Protein AF-A0A7K0VHR5-F1 (afdb_monomer_lite)

Radius of gyration: 13.15 Å; chains: 1; bounding box: 25×24×40 Å

Sequence (67 aa):
MGTGDIIDELLWRELIAQSTDIGALQAAAAAAPITLYCGFDPTAPSLHLGNLAQILTVRRFQQFGHR

pLDDT: mean 94.41, std 10.35, range [44.78, 98.25]

Foldseek 3Di:
DDPDALLVVCVVVVLDPDDPDSVVVRVVSVVDAEEDDDDDDPPDPDDDPVCVSVVVSVVSSVVNPHD

Secondary structure (DSSP, 8-state):
-----HHHHHHHTT--S--S-HHHHHHHHHHSPPP-------SSSS--HHHHHHHHHHHHHHHTT--

Structure (mmCIF, N/CA/C/O backbone):
data_AF-A0A7K0VHR5-F1
#
_entry.id   AF-A0A7K0VHR5-F1
#
loop_
_atom_site.group_PDB
_atom_site.id
_atom_site.type_symbol
_atom_site.label_atom_id
_atom_site.label_alt_id
_atom_site.label_comp_id
_atom_site.label_asym_id
_atom_site.label_entity_id
_atom_site.label_seq_id
_atom_site.pdbx_PDB_ins_code
_atom_site.Cartn_x
_atom_site.Cartn_y
_atom_site.Cartn_z
_atom_site.occupancy
_atom_site.B_iso_or_equiv
_atom_site.auth_seq_id
_atom_site.auth_comp_id
_atom_site.auth_asym_id
_atom_site.auth_atom_id
_atom_site.pdbx_PDB_model_num
ATOM 1 N N . MET A 1 1 ? 5.143 -10.984 17.659 1.00 44.78 1 MET A N 1
ATOM 2 C CA . MET A 1 1 ? 4.328 -10.430 16.558 1.00 44.78 1 MET A CA 1
ATOM 3 C C . MET A 1 1 ? 3.825 -9.092 17.051 1.00 44.78 1 MET A C 1
ATOM 5 O O . MET A 1 1 ? 3.171 -9.082 18.084 1.00 44.78 1 MET A O 1
ATOM 9 N N . GLY A 1 2 ? 4.295 -7.994 16.453 1.00 49.22 2 GLY A N 1
ATOM 10 C CA . GLY A 1 2 ? 4.077 -6.643 16.975 1.00 49.22 2 GLY A CA 1
ATOM 11 C C . GLY A 1 2 ? 2.590 -6.315 17.085 1.00 49.22 2 GLY A C 1
ATOM 12 O O . GLY A 1 2 ? 1.835 -6.550 16.152 1.00 49.22 2 GLY A O 1
ATOM 13 N N . THR A 1 3 ? 2.193 -5.813 18.245 1.00 53.97 3 THR A N 1
ATOM 14 C CA . THR A 1 3 ? 0.840 -5.397 18.639 1.00 53.97 3 THR A CA 1
ATOM 15 C C . THR A 1 3 ? 0.455 -4.024 18.062 1.00 53.97 3 THR A C 1
ATOM 17 O O . THR A 1 3 ? -0.115 -3.214 18.783 1.00 53.97 3 THR A O 1
ATOM 20 N N . GLY A 1 4 ? 0.826 -3.729 16.812 1.00 71.12 4 GLY A N 1
ATOM 21 C CA . GLY A 1 4 ? 0.556 -2.442 16.153 1.00 71.12 4 GLY A CA 1
ATOM 22 C C . GLY A 1 4 ? -0.442 -2.589 15.009 1.00 71.12 4 GLY A C 1
ATOM 23 O O . GLY A 1 4 ? -0.533 -3.667 14.414 1.00 71.12 4 GLY A O 1
ATOM 24 N N . ASP A 1 5 ? -1.197 -1.531 14.716 1.00 90.69 5 ASP A N 1
ATOM 25 C CA . ASP A 1 5 ? -2.068 -1.490 13.538 1.00 90.69 5 ASP A CA 1
ATOM 26 C C . ASP A 1 5 ? -1.251 -1.348 12.233 1.00 90.69 5 ASP A C 1
ATOM 28 O O . ASP A 1 5 ? -0.018 -1.268 12.246 1.00 90.69 5 ASP A O 1
ATOM 32 N N . ILE A 1 6 ? -1.924 -1.364 11.076 1.00 95.44 6 ILE A N 1
ATOM 33 C CA . ILE A 1 6 ? -1.247 -1.245 9.775 1.00 95.44 6 ILE A CA 1
ATOM 34 C C . ILE A 1 6 ? -0.450 0.063 9.650 1.00 95.44 6 ILE A C 1
ATOM 36 O O . ILE A 1 6 ? 0.606 0.083 9.023 1.00 95.44 6 ILE A O 1
ATOM 40 N N . ILE A 1 7 ? -0.917 1.162 10.242 1.00 96.62 7 ILE A N 1
ATOM 41 C CA . ILE A 1 7 ? -0.256 2.463 10.147 1.00 96.62 7 ILE A CA 1
ATOM 42 C C . ILE A 1 7 ? 1.009 2.464 11.003 1.00 96.62 7 ILE A C 1
ATOM 44 O O . ILE A 1 7 ? 2.058 2.889 10.515 1.00 96.62 7 ILE A O 1
ATOM 48 N N . ASP A 1 8 ? 0.957 1.891 12.207 1.00 95.44 8 ASP A N 1
ATOM 49 C CA . ASP A 1 8 ? 2.141 1.686 13.047 1.00 95.44 8 ASP A CA 1
ATOM 50 C C . ASP A 1 8 ? 3.193 0.813 12.340 1.00 95.44 8 ASP A C 1
ATOM 52 O O . ASP A 1 8 ? 4.390 1.113 12.385 1.00 95.44 8 ASP A O 1
ATOM 56 N N . GLU A 1 9 ? 2.767 -0.250 11.641 1.00 95.69 9 GLU A N 1
ATOM 57 C CA . GLU A 1 9 ? 3.673 -1.116 10.874 1.00 95.69 9 GLU A CA 1
ATOM 58 C C . GLU A 1 9 ? 4.404 -0.338 9.770 1.00 95.69 9 GLU A C 1
ATOM 60 O O . GLU A 1 9 ? 5.612 -0.506 9.576 1.00 95.69 9 GLU A O 1
ATOM 65 N N . LEU A 1 10 ? 3.684 0.511 9.036 1.00 96.75 10 LEU A N 1
ATOM 66 C CA . LEU A 1 10 ? 4.252 1.293 7.941 1.00 96.75 10 LEU A CA 1
ATOM 67 C C . LEU A 1 10 ? 5.161 2.417 8.444 1.00 96.75 10 LEU A C 1
ATOM 69 O O . LEU A 1 10 ? 6.199 2.657 7.828 1.00 96.75 10 LEU A O 1
ATOM 73 N N . LEU A 1 11 ? 4.824 3.063 9.564 1.00 96.00 11 LEU A N 1
ATOM 74 C CA . LEU A 1 11 ? 5.681 4.061 10.211 1.00 96.00 11 LEU A CA 1
ATOM 75 C C . LEU A 1 11 ? 6.980 3.434 10.721 1.00 96.00 11 LEU A C 1
ATOM 77 O O . LEU A 1 11 ? 8.057 3.948 10.434 1.00 96.00 11 LEU A O 1
ATOM 81 N N . TRP A 1 12 ? 6.898 2.288 11.404 1.00 96.25 12 TRP A N 1
ATOM 82 C CA . TRP A 1 12 ? 8.076 1.573 11.907 1.00 96.25 12 TRP A CA 1
ATOM 83 C C . TRP A 1 12 ? 9.039 1.148 10.787 1.00 96.25 12 TRP A C 1
ATOM 85 O O . TRP A 1 12 ? 10.251 1.105 10.989 1.00 96.25 12 TRP A O 1
ATOM 95 N N . ARG A 1 13 ? 8.512 0.844 9.595 1.00 96.19 13 ARG A N 1
ATOM 96 C CA . ARG A 1 13 ? 9.305 0.492 8.405 1.00 96.19 13 ARG A CA 1
ATOM 97 C C . ARG A 1 13 ? 9.747 1.692 7.570 1.00 96.19 13 ARG A C 1
ATOM 99 O O . ARG A 1 13 ? 10.360 1.471 6.528 1.00 96.19 13 ARG A O 1
ATOM 106 N N . GLU A 1 14 ? 9.389 2.909 7.973 1.00 96.38 14 GLU A N 1
ATOM 107 C CA . GLU A 1 14 ? 9.636 4.139 7.211 1.00 96.38 14 GLU A CA 1
ATOM 108 C C . GLU A 1 14 ? 9.023 4.105 5.792 1.00 96.38 14 GLU A C 1
ATOM 110 O O . GLU A 1 14 ? 9.575 4.632 4.830 1.00 96.38 14 GLU A O 1
ATOM 115 N N . LEU A 1 15 ? 7.850 3.473 5.643 1.00 97.06 15 LEU A N 1
ATOM 116 C CA . LEU A 1 15 ? 7.138 3.327 4.362 1.00 97.06 15 LEU A CA 1
ATOM 117 C C . LEU A 1 15 ? 6.113 4.440 4.090 1.00 97.06 15 LEU A C 1
ATOM 119 O O . LEU A 1 15 ? 5.465 4.429 3.042 1.00 97.06 15 LEU A O 1
ATOM 123 N N . ILE A 1 16 ? 5.965 5.402 5.004 1.00 96.62 16 ILE A N 1
ATOM 124 C CA . ILE A 1 16 ? 5.120 6.588 4.829 1.00 96.62 16 ILE A CA 1
ATOM 125 C C . ILE A 1 16 ? 6.026 7.799 4.631 1.00 96.62 16 ILE A C 1
ATOM 127 O O . ILE A 1 16 ? 6.577 8.335 5.587 1.00 96.62 16 ILE A O 1
ATOM 131 N N . ALA A 1 17 ? 6.151 8.251 3.384 1.00 97.25 17 ALA A N 1
ATOM 132 C CA . ALA A 1 17 ? 6.857 9.495 3.087 1.00 97.25 17 ALA A CA 1
ATOM 133 C C . ALA A 1 17 ? 6.010 10.725 3.456 1.00 97.25 17 ALA A C 1
ATOM 135 O O . ALA A 1 17 ? 6.520 11.695 4.009 1.00 97.25 17 ALA A O 1
ATOM 136 N N . GLN A 1 18 ? 4.711 10.691 3.138 1.00 97.56 18 GLN A N 1
ATOM 137 C CA . GLN A 1 18 ? 3.752 11.763 3.405 1.00 97.56 18 GLN A CA 1
ATOM 138 C C . GLN A 1 18 ? 2.360 11.165 3.641 1.00 97.56 18 GLN A C 1
ATOM 140 O O . GLN A 1 18 ? 2.020 10.125 3.076 1.00 97.56 18 GLN A O 1
ATOM 145 N N . SER A 1 19 ? 1.547 11.843 4.449 1.00 97.25 19 SER A N 1
ATOM 146 C CA . SER A 1 19 ? 0.124 11.550 4.639 1.00 97.25 19 SER A CA 1
ATOM 147 C C . SER A 1 19 ? -0.645 12.866 4.703 1.00 97.25 19 SER A C 1
ATOM 149 O O . SER A 1 19 ? -0.113 13.860 5.195 1.00 97.25 19 SER A O 1
ATOM 151 N N . THR A 1 20 ? -1.884 12.884 4.209 1.00 97.81 20 THR A N 1
ATOM 152 C CA . THR A 1 20 ? -2.770 14.052 4.334 1.00 97.81 20 THR A CA 1
ATOM 153 C C . THR A 1 20 ? -3.087 14.352 5.796 1.00 97.81 20 THR A C 1
ATOM 155 O O . THR A 1 20 ? -3.051 15.504 6.208 1.00 97.81 20 THR A O 1
ATOM 158 N N . ASP A 1 21 ? -3.371 13.301 6.567 1.00 97.94 21 ASP A N 1
ATOM 159 C CA . ASP A 1 21 ? -3.533 13.321 8.018 1.00 97.94 21 ASP A CA 1
ATOM 160 C C . ASP A 1 21 ? -3.312 11.892 8.529 1.00 97.94 21 ASP A C 1
ATOM 162 O O . ASP A 1 21 ? -4.085 10.975 8.233 1.00 97.94 21 ASP A O 1
ATOM 166 N N . ILE A 1 22 ? -2.217 11.686 9.260 1.00 96.75 22 ILE A N 1
ATOM 167 C CA . ILE A 1 22 ? -1.850 10.361 9.760 1.00 96.75 22 ILE A CA 1
ATOM 168 C C . ILE A 1 22 ? -2.799 9.876 10.863 1.00 96.75 22 ILE A C 1
ATOM 170 O O . ILE A 1 22 ? -3.124 8.693 10.899 1.00 96.75 22 ILE A O 1
ATOM 174 N N . GLY A 1 23 ? -3.295 10.782 11.711 1.00 96.50 23 GLY A N 1
ATOM 175 C CA . GLY A 1 23 ? -4.186 10.440 12.818 1.00 96.50 23 GLY A CA 1
ATOM 176 C C . GLY A 1 23 ? -5.574 10.056 12.318 1.00 96.50 23 GLY A C 1
ATOM 177 O O . GLY A 1 23 ? -6.140 9.057 12.760 1.00 96.50 23 GLY A O 1
ATOM 178 N N . ALA A 1 24 ? -6.095 10.796 11.336 1.00 97.62 24 ALA A N 1
ATOM 179 C CA . ALA A 1 24 ? -7.362 10.457 10.693 1.00 97.62 24 ALA A CA 1
ATOM 180 C C . ALA A 1 24 ? -7.281 9.119 9.938 1.00 97.62 24 ALA A C 1
ATOM 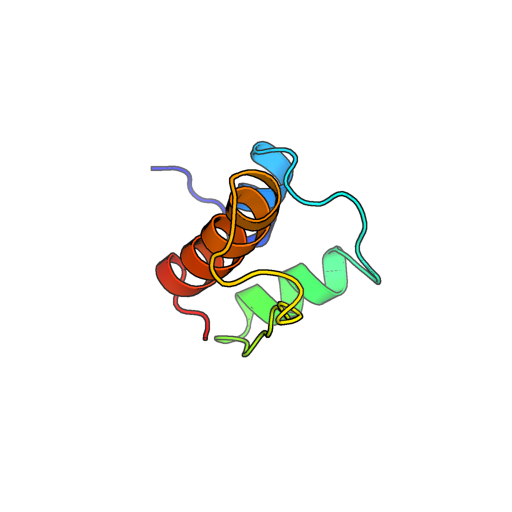182 O O . ALA A 1 24 ? -8.206 8.310 10.023 1.00 97.62 24 ALA A O 1
ATOM 183 N N . LEU A 1 25 ? -6.169 8.857 9.238 1.00 96.62 25 LEU A N 1
ATOM 184 C CA . LEU A 1 25 ? -5.945 7.582 8.553 1.00 96.62 25 LEU A CA 1
ATOM 185 C C . LEU A 1 25 ? -5.877 6.408 9.540 1.00 96.62 25 LEU A C 1
ATOM 187 O O . LEU A 1 25 ? -6.499 5.375 9.295 1.00 96.62 25 LEU A O 1
ATOM 191 N N . GLN A 1 26 ? -5.170 6.574 10.659 1.00 96.31 26 GLN A N 1
ATOM 192 C CA . GLN A 1 26 ? -5.062 5.555 11.703 1.00 96.31 26 GLN A CA 1
ATOM 193 C C . GLN A 1 26 ? -6.424 5.250 12.335 1.00 96.31 26 GLN A C 1
ATOM 195 O O . GLN A 1 26 ? -6.819 4.088 12.426 1.00 96.31 26 GLN A O 1
ATOM 200 N N . ALA A 1 27 ? -7.203 6.284 12.668 1.00 96.62 27 ALA A N 1
ATOM 201 C CA . ALA A 1 27 ? -8.562 6.116 13.176 1.00 96.62 27 ALA A CA 1
ATOM 202 C C . ALA A 1 27 ? -9.479 5.396 12.168 1.00 96.62 27 ALA A C 1
ATOM 204 O O . ALA A 1 27 ? -10.239 4.506 12.552 1.00 96.62 27 ALA A O 1
ATOM 205 N N . ALA A 1 28 ? -9.391 5.736 10.877 1.00 96.31 28 ALA A N 1
ATOM 206 C CA . ALA A 1 28 ? -10.173 5.087 9.827 1.00 96.31 28 ALA A CA 1
ATOM 207 C C . ALA A 1 28 ? -9.798 3.605 9.648 1.00 96.31 28 ALA A C 1
ATOM 209 O O . ALA A 1 28 ? -10.686 2.758 9.559 1.00 96.31 28 ALA A O 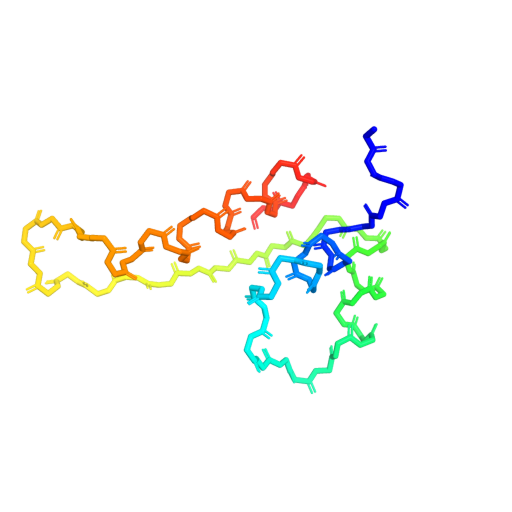1
ATOM 210 N N . ALA A 1 29 ? -8.499 3.288 9.638 1.00 95.38 29 ALA A N 1
ATOM 211 C CA . ALA A 1 29 ? -7.999 1.920 9.506 1.00 95.38 29 ALA A CA 1
ATOM 212 C C . ALA A 1 29 ? -8.336 1.045 10.726 1.00 95.38 29 ALA A C 1
ATOM 214 O O . ALA A 1 29 ? -8.600 -0.146 10.565 1.00 95.38 29 ALA A O 1
ATOM 215 N N . ALA A 1 30 ? -8.373 1.630 11.929 1.00 94.44 30 ALA A N 1
ATOM 216 C CA . ALA A 1 30 ? -8.774 0.942 13.155 1.00 94.44 30 ALA A CA 1
ATOM 217 C C . ALA A 1 30 ? -10.292 0.697 13.241 1.00 94.44 30 ALA A C 1
ATOM 219 O O . ALA A 1 30 ? -10.725 -0.279 13.853 1.00 94.44 30 ALA A O 1
ATOM 220 N N . ALA A 1 31 ? -11.109 1.570 12.642 1.00 96.00 31 ALA A N 1
ATOM 221 C CA . ALA A 1 31 ? -12.565 1.468 12.708 1.00 96.00 31 ALA A CA 1
ATOM 222 C C . ALA A 1 31 ? -13.132 0.337 11.833 1.00 96.00 31 ALA A C 1
ATOM 224 O O . ALA A 1 31 ? -14.046 -0.369 12.262 1.00 96.00 31 ALA A O 1
ATOM 225 N N . ALA A 1 32 ? -12.629 0.174 10.605 1.00 94.69 32 ALA A N 1
ATOM 226 C CA . ALA A 1 32 ? -13.087 -0.856 9.673 1.00 94.69 32 ALA A CA 1
ATOM 227 C C . ALA A 1 32 ? -12.071 -1.106 8.540 1.00 94.69 32 ALA A C 1
ATOM 229 O O . ALA A 1 32 ? -11.237 -0.246 8.251 1.00 94.69 32 ALA A O 1
ATOM 230 N N . PRO A 1 33 ? -12.171 -2.243 7.821 1.00 96.75 33 PRO A N 1
ATOM 231 C CA . PRO A 1 33 ? -11.424 -2.451 6.588 1.00 96.75 33 PRO A CA 1
ATOM 232 C C . PRO A 1 33 ? -11.651 -1.327 5.568 1.00 96.75 33 PRO A C 1
ATOM 234 O O . PRO A 1 33 ? -12.760 -1.139 5.067 1.00 96.75 33 PRO A O 1
ATOM 237 N N . ILE A 1 34 ? -10.589 -0.600 5.229 1.00 97.38 34 ILE A N 1
ATOM 238 C CA . ILE A 1 34 ? -10.602 0.402 4.162 1.00 97.38 34 ILE A CA 1
ATOM 239 C C . ILE A 1 34 ? -10.333 -0.232 2.794 1.00 97.38 34 ILE A C 1
ATOM 241 O O . ILE A 1 34 ? -9.703 -1.286 2.695 1.00 97.38 34 ILE A O 1
ATOM 245 N N . THR A 1 35 ? -10.816 0.427 1.739 1.00 98.06 35 THR A N 1
ATOM 246 C CA . THR A 1 35 ? -10.435 0.121 0.355 1.00 98.06 35 THR A CA 1
ATOM 247 C C . THR A 1 35 ? -9.442 1.169 -0.136 1.00 98.06 35 THR A C 1
ATOM 249 O O . THR A 1 35 ? -9.712 2.364 -0.017 1.00 98.06 35 THR A O 1
ATOM 252 N N . LEU A 1 36 ? -8.317 0.735 -0.692 1.00 97.81 36 LEU A N 1
ATOM 253 C CA . LEU A 1 36 ? -7.258 1.586 -1.225 1.00 97.81 36 LEU A CA 1
ATOM 254 C C . LEU A 1 36 ? -6.936 1.224 -2.679 1.00 97.81 36 LEU A C 1
ATOM 256 O O . LEU A 1 36 ? -7.351 0.193 -3.204 1.00 97.81 36 LEU A O 1
ATOM 260 N N . TYR A 1 37 ? -6.187 2.098 -3.348 1.00 98.06 37 TYR A N 1
ATOM 261 C CA . TYR A 1 37 ? -5.678 1.838 -4.688 1.00 98.06 37 TYR A CA 1
ATOM 262 C C . TYR A 1 37 ? -4.221 2.284 -4.809 1.00 98.06 37 TYR A C 1
ATOM 264 O O . TYR A 1 37 ? -3.766 3.196 -4.119 1.00 98.06 37 TYR A O 1
ATOM 272 N N . CYS A 1 38 ? -3.497 1.639 -5.716 1.00 98.19 38 CYS A N 1
ATOM 273 C CA . CYS A 1 38 ? -2.183 2.062 -6.175 1.00 98.19 38 CYS A CA 1
ATOM 274 C C . CYS A 1 38 ? -2.151 1.901 -7.695 1.00 98.19 38 CYS A C 1
ATOM 276 O O . CYS A 1 38 ? -2.505 0.839 -8.210 1.00 98.19 38 CYS A O 1
ATOM 278 N N . GLY A 1 39 ? -1.809 2.976 -8.403 1.00 97.75 39 GLY A N 1
ATOM 279 C CA . GLY A 1 39 ? -1.789 3.010 -9.862 1.00 97.75 39 GLY A CA 1
ATOM 280 C C . GLY A 1 39 ? -0.406 2.699 -10.427 1.00 97.75 39 GLY A C 1
ATOM 281 O O . GLY A 1 39 ? 0.603 3.132 -9.876 1.00 97.75 39 GLY A O 1
ATOM 282 N N . PHE A 1 40 ? -0.378 1.990 -11.555 1.00 98.06 40 PHE A N 1
ATOM 283 C CA . PHE A 1 40 ? 0.825 1.748 -12.347 1.00 98.06 40 PHE A CA 1
ATOM 284 C C . PHE A 1 40 ? 0.516 2.053 -13.812 1.00 98.06 40 PHE A C 1
ATOM 286 O O . PHE A 1 40 ? -0.342 1.399 -14.406 1.00 98.06 40 PHE A O 1
ATOM 293 N N . ASP A 1 41 ? 1.217 3.024 -14.391 1.00 98.12 41 ASP A N 1
ATOM 294 C CA . ASP A 1 41 ? 1.074 3.336 -15.812 1.00 98.12 41 ASP A CA 1
ATOM 295 C C . ASP A 1 41 ? 1.824 2.303 -16.673 1.00 98.12 41 ASP A C 1
ATOM 297 O O . ASP A 1 41 ? 2.923 1.874 -16.300 1.00 98.12 41 ASP A O 1
ATOM 301 N N . PRO A 1 42 ? 1.284 1.908 -17.843 1.00 96.69 42 PRO A N 1
ATOM 302 C CA . PRO A 1 42 ? 1.894 0.917 -18.731 1.00 96.69 42 PRO A CA 1
ATOM 303 C C . PRO A 1 42 ? 3.054 1.518 -19.545 1.00 96.69 42 PRO A C 1
ATOM 305 O O . PRO A 1 42 ? 3.022 1.572 -20.772 1.00 96.69 42 PRO A O 1
ATOM 308 N N . THR A 1 43 ? 4.092 1.998 -18.861 1.00 97.00 43 THR A N 1
ATOM 309 C CA . THR A 1 43 ? 5.259 2.659 -19.472 1.00 97.00 43 THR A CA 1
ATOM 310 C C . THR A 1 43 ? 6.288 1.676 -20.038 1.00 97.00 43 THR A C 1
ATOM 312 O O . THR A 1 43 ? 7.161 2.073 -20.809 1.00 97.00 43 THR A O 1
ATOM 315 N N . ALA A 1 44 ? 6.184 0.390 -19.687 1.00 97.19 44 ALA A N 1
ATOM 316 C CA . ALA A 1 44 ? 7.013 -0.701 -20.190 1.00 97.19 44 ALA A CA 1
ATOM 317 C C . ALA A 1 44 ? 6.227 -2.033 -20.191 1.00 97.19 44 ALA A C 1
ATOM 319 O O . ALA A 1 44 ? 5.214 -2.142 -19.497 1.00 97.19 44 ALA A O 1
ATOM 320 N N . PRO A 1 45 ? 6.693 -3.080 -20.907 1.00 97.75 45 PRO A N 1
ATOM 321 C CA . PRO A 1 45 ? 6.036 -4.397 -20.926 1.00 97.75 45 PRO A CA 1
ATOM 322 C C . PRO A 1 45 ? 5.996 -5.129 -19.574 1.00 97.75 45 PRO A C 1
ATOM 324 O O . PRO A 1 45 ? 5.305 -6.136 -19.443 1.00 97.75 45 PRO A O 1
ATOM 327 N N . SER A 1 46 ? 6.763 -4.667 -18.584 1.00 97.81 46 SER A N 1
ATOM 328 C CA . SER A 1 46 ? 6.816 -5.226 -17.234 1.00 97.81 46 SER A CA 1
ATOM 329 C C . SER A 1 46 ? 7.087 -4.125 -16.215 1.00 97.81 46 SER A C 1
ATOM 331 O O . SER A 1 46 ? 7.778 -3.150 -16.510 1.00 97.81 46 SER A O 1
ATOM 333 N N . LEU A 1 47 ? 6.610 -4.336 -14.988 1.00 98.12 47 LEU A N 1
ATOM 334 C CA . LEU A 1 47 ? 7.057 -3.578 -13.823 1.00 98.12 47 LEU A CA 1
ATOM 335 C C . LEU A 1 47 ? 8.511 -3.926 -13.488 1.00 98.12 47 LEU A C 1
ATOM 337 O O . LEU A 1 47 ? 9.024 -4.983 -13.872 1.00 98.12 47 LEU A O 1
ATOM 341 N N . HIS A 1 48 ? 9.163 -3.041 -12.744 1.00 97.38 48 HIS A N 1
ATOM 342 C CA . HIS A 1 48 ? 10.535 -3.215 -12.281 1.00 97.38 48 HIS A CA 1
ATOM 343 C C . HIS A 1 48 ? 10.645 -2.937 -10.775 1.00 97.38 48 HIS A C 1
ATOM 345 O O . HIS A 1 48 ? 9.662 -2.634 -10.098 1.00 97.38 48 HIS A O 1
ATOM 351 N N . LEU A 1 49 ? 11.862 -3.032 -10.229 1.00 97.94 49 LEU A N 1
ATOM 352 C CA . LEU A 1 49 ? 12.121 -2.887 -8.791 1.00 97.94 49 LEU A CA 1
ATOM 353 C C . LEU A 1 49 ? 11.572 -1.578 -8.192 1.00 97.94 49 LEU A C 1
ATOM 355 O O . LEU A 1 49 ? 11.164 -1.564 -7.035 1.00 97.94 49 LEU A O 1
ATOM 359 N N . GLY A 1 50 ? 11.501 -0.502 -8.982 1.00 97.12 50 GLY A N 1
ATOM 360 C CA . GLY A 1 50 ? 10.965 0.788 -8.539 1.00 97.12 50 GLY A CA 1
ATOM 361 C C . GLY A 1 50 ? 9.490 0.727 -8.130 1.00 97.12 50 GLY A C 1
ATOM 362 O O . GLY A 1 50 ? 9.069 1.462 -7.245 1.00 97.12 50 GLY A O 1
ATOM 363 N N . ASN A 1 51 ? 8.715 -0.195 -8.705 1.00 98.12 51 ASN A N 1
ATOM 364 C CA . ASN A 1 51 ? 7.304 -0.390 -8.370 1.00 98.12 51 ASN A CA 1
ATOM 365 C C . ASN A 1 51 ? 7.110 -1.265 -7.123 1.00 98.12 51 ASN A C 1
ATOM 367 O O . ASN A 1 51 ? 6.055 -1.229 -6.490 1.00 98.12 51 ASN A O 1
ATOM 371 N N . LEU A 1 52 ? 8.116 -2.070 -6.767 1.00 97.81 52 LEU A N 1
ATOM 372 C CA . LEU A 1 52 ? 7.977 -3.131 -5.773 1.00 97.81 52 LEU A CA 1
ATOM 373 C C . LEU A 1 52 ? 7.627 -2.591 -4.384 1.00 97.81 52 LEU A C 1
ATOM 375 O O . LEU A 1 52 ? 6.821 -3.203 -3.689 1.00 97.81 52 LEU A O 1
ATOM 379 N N . ALA A 1 53 ? 8.181 -1.440 -3.993 1.00 96.81 53 ALA A N 1
ATOM 380 C CA . ALA A 1 53 ? 7.869 -0.816 -2.709 1.00 96.81 53 ALA A CA 1
ATOM 381 C C . ALA A 1 53 ? 6.361 -0.552 -2.568 1.00 96.81 53 ALA A C 1
ATOM 383 O O . ALA A 1 53 ? 5.756 -0.951 -1.577 1.00 96.81 53 ALA A O 1
ATOM 384 N N . GLN A 1 54 ? 5.734 0.025 -3.596 1.00 97.31 54 GLN A N 1
ATOM 385 C CA . GLN A 1 54 ? 4.299 0.301 -3.585 1.00 97.31 54 GLN A CA 1
ATOM 386 C C . GLN A 1 54 ? 3.461 -0.986 -3.601 1.00 97.31 54 GLN A C 1
ATOM 388 O O . GLN A 1 54 ? 2.517 -1.106 -2.822 1.00 97.31 54 GLN A O 1
ATOM 393 N N . ILE A 1 55 ? 3.840 -1.980 -4.415 1.00 98.25 55 ILE A N 1
ATOM 394 C CA . ILE A 1 55 ? 3.158 -3.288 -4.472 1.00 98.25 55 ILE A CA 1
ATOM 395 C C . ILE A 1 55 ? 3.171 -3.970 -3.100 1.00 98.25 55 ILE A C 1
ATOM 397 O O . ILE A 1 55 ? 2.143 -4.464 -2.632 1.00 98.25 55 ILE A O 1
ATOM 401 N N . LEU A 1 56 ? 4.331 -3.996 -2.438 1.00 98.06 56 LEU A N 1
ATOM 402 C CA . LEU A 1 56 ? 4.470 -4.615 -1.123 1.00 98.06 56 LEU A CA 1
ATOM 403 C C . LEU A 1 56 ? 3.692 -3.848 -0.054 1.00 98.06 56 LEU A C 1
ATOM 405 O O . LEU A 1 56 ? 3.089 -4.4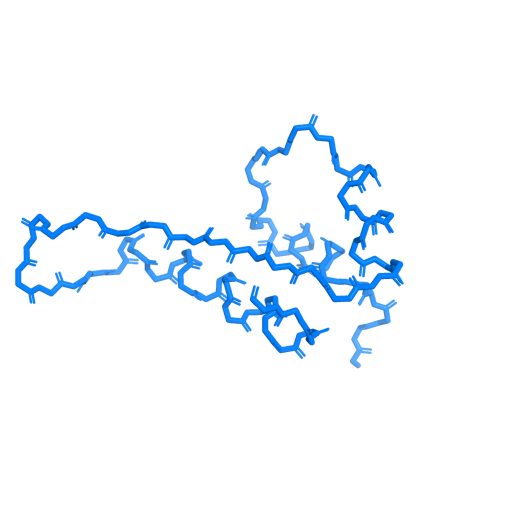86 0.804 1.00 98.06 56 LEU A O 1
ATOM 409 N N . THR A 1 57 ? 3.647 -2.516 -0.115 1.00 97.88 57 THR A N 1
ATOM 410 C CA . THR A 1 57 ? 2.825 -1.708 0.796 1.00 97.88 57 THR A CA 1
ATOM 411 C C . THR A 1 57 ? 1.341 -2.047 0.657 1.00 97.88 57 THR A C 1
ATOM 413 O O . THR A 1 57 ? 0.700 -2.356 1.658 1.00 97.88 57 THR A O 1
ATOM 416 N N . VAL A 1 58 ? 0.797 -2.108 -0.563 1.00 97.75 58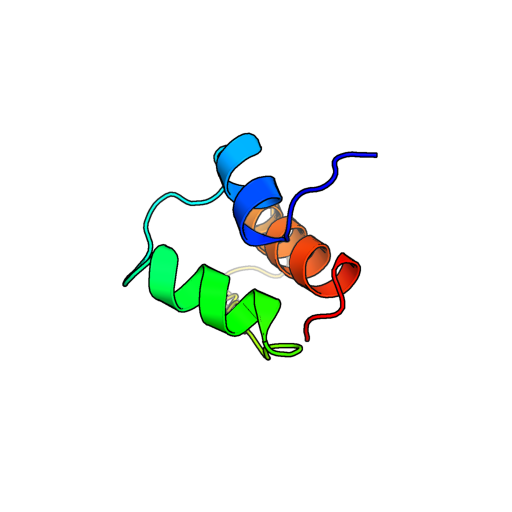 VAL A N 1
ATOM 417 C CA . VAL A 1 58 ? -0.607 -2.520 -0.785 1.00 97.75 58 VAL A CA 1
ATOM 418 C C . VAL A 1 58 ? -0.851 -3.950 -0.293 1.00 97.75 58 VAL A C 1
ATOM 420 O O . VAL A 1 58 ? -1.864 -4.233 0.346 1.00 97.75 58 VAL A O 1
ATOM 423 N N . ARG A 1 59 ? 0.105 -4.863 -0.509 1.00 97.88 59 ARG A N 1
ATOM 424 C CA . ARG A 1 59 ? 0.008 -6.232 0.010 1.00 97.88 59 ARG A CA 1
ATOM 425 C C . ARG A 1 59 ? -0.009 -6.280 1.542 1.00 97.88 59 ARG A C 1
ATOM 427 O O . ARG A 1 59 ? -0.703 -7.135 2.086 1.00 97.88 59 ARG A O 1
ATOM 434 N N . ARG A 1 60 ? 0.705 -5.391 2.240 1.00 97.31 60 ARG A N 1
ATOM 435 C CA . ARG A 1 60 ? 0.650 -5.284 3.712 1.00 97.31 60 ARG A CA 1
ATOM 436 C C . ARG A 1 60 ? -0.728 -4.849 4.183 1.00 97.31 60 ARG A C 1
ATOM 438 O O . ARG A 1 60 ? -1.298 -5.527 5.029 1.00 97.31 60 ARG A O 1
ATOM 445 N N . PHE A 1 61 ? -1.314 -3.823 3.564 1.00 97.62 61 PHE A N 1
ATOM 446 C CA . PHE A 1 61 ? -2.707 -3.450 3.836 1.00 97.62 61 PHE A CA 1
ATOM 447 C C . PHE A 1 61 ? -3.642 -4.663 3.704 1.00 97.62 61 PHE A C 1
ATOM 449 O O . PHE A 1 61 ? -4.430 -4.941 4.606 1.00 97.62 61 PHE A O 1
ATOM 456 N N . GLN A 1 62 ? -3.482 -5.458 2.644 1.00 97.69 62 GLN A N 1
ATOM 457 C CA . GLN A 1 62 ? -4.263 -6.681 2.462 1.00 97.69 62 GLN A CA 1
ATOM 458 C C . GLN A 1 62 ? -4.017 -7.737 3.556 1.00 97.69 62 GLN A C 1
ATOM 460 O O . GLN A 1 62 ? -4.949 -8.418 3.981 1.00 97.69 62 GLN A O 1
ATOM 465 N N . GLN A 1 63 ? -2.779 -7.889 4.034 1.00 96.88 63 GLN A N 1
ATOM 466 C CA . GLN A 1 63 ? -2.439 -8.806 5.131 1.00 96.88 63 GLN A CA 1
ATOM 467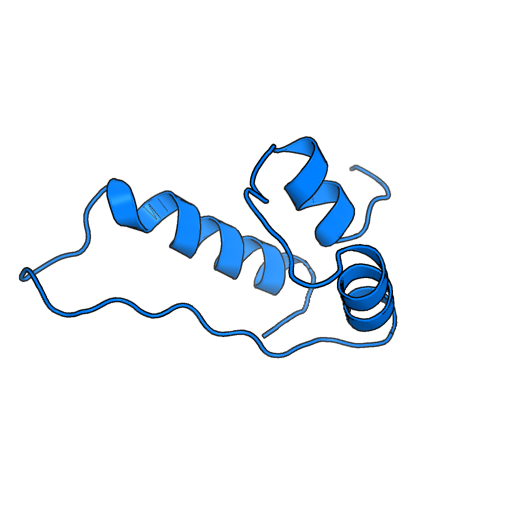 C C . GLN A 1 63 ? -3.048 -8.383 6.475 1.00 96.88 63 GLN A C 1
ATOM 469 O O . GLN A 1 63 ? -3.313 -9.246 7.307 1.00 96.88 63 GLN A O 1
ATOM 474 N N . PHE A 1 64 ? -3.313 -7.088 6.658 1.00 96.19 64 PHE A N 1
ATOM 475 C CA . PHE A 1 64 ? -4.027 -6.531 7.811 1.00 96.19 64 PHE A CA 1
ATOM 476 C C . PHE A 1 64 ? -5.556 -6.496 7.620 1.00 96.19 64 PHE A C 1
ATOM 478 O O . PHE A 1 64 ? -6.277 -5.985 8.471 1.00 96.19 64 PHE A O 1
ATOM 485 N N . GLY A 1 65 ? -6.072 -7.086 6.535 1.00 96.31 65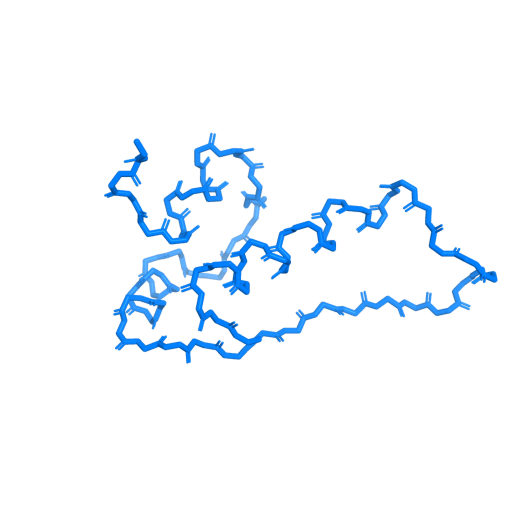 GLY A N 1
ATOM 486 C CA . GLY A 1 65 ? -7.510 -7.244 6.295 1.00 96.31 65 GLY A CA 1
ATOM 487 C C . GLY A 1 65 ? -8.164 -6.108 5.508 1.00 96.31 65 GLY A C 1
ATOM 488 O O . GLY A 1 65 ? -9.386 -6.099 5.376 1.00 96.31 65 GLY A O 1
ATOM 489 N N . HIS A 1 66 ? -7.383 -5.174 4.967 1.00 97.62 66 HIS A N 1
ATOM 490 C CA . HIS A 1 66 ? -7.871 -4.123 4.070 1.00 97.62 66 HIS A CA 1
ATOM 491 C C . HIS A 1 66 ? -7.978 -4.624 2.619 1.00 97.62 66 HIS A C 1
ATOM 493 O O . HIS A 1 66 ? -7.545 -5.736 2.300 1.00 97.62 66 HIS A O 1
ATOM 499 N N . ARG A 1 67 ? -8.578 -3.819 1.734 1.00 95.50 67 ARG A N 1
ATOM 500 C CA . ARG A 1 67 ? -8.806 -4.182 0.328 1.00 95.50 67 ARG A CA 1
ATOM 501 C C . ARG A 1 67 ? -8.115 -3.250 -0.653 1.00 95.50 67 ARG A C 1
ATOM 503 O O . ARG A 1 67 ? -8.244 -2.024 -0.484 1.00 95.50 67 ARG A O 1
#